Protein AF-A0A9E4N563-F1 (afdb_monomer_lite)

Foldseek 3Di:
DLVVLCVVQVDPDVLGHSVLVVLQVLVVQQVVCVVVVHDRPRPPRDNSRVVVVVVVPDDDDPPPVNDPPVVVVVPPPPDDD

Secondary structure (DSSP, 8-state):
-HHHHHHHTSSPBTTB-HHHHHHHHHHHHHHHHHHHT---SSTT---S-HHHHHHHH---PPPTTTS-GGGGGGS------

pLDDT: mean 83.01, std 15.48, range [50.12, 97.25]

InterPro domains:
  IPR009078 Ferritin-like superfamily [SSF47240] (1-78)
  IPR012348 Ribonucleotide reductase-like [G3DSA:1.10.620.20] (1-74)

Sequence (81 aa):
EIGYASYILRDPILGYSQEDHVGQFRFIANRRARQLGIDEPFPGAEATLPWLDEQAHLRKEKNFFETRVTEYQTGGALKWD

Organism: NCBI:txid2792791

Radius of gyration: 20.32 Å; chains: 1; bounding box: 45×44×51 Å

Structure (mmCIF, N/CA/C/O backbone):
data_AF-A0A9E4N563-F1
#
_entry.id   AF-A0A9E4N563-F1
#
loop_
_atom_site.group_PDB
_atom_site.id
_atom_site.type_symbol
_atom_site.label_atom_id
_atom_site.label_alt_id
_atom_site.label_comp_id
_atom_site.label_asym_id
_atom_site.label_entity_id
_atom_site.label_seq_id
_atom_site.pdbx_PDB_ins_code
_atom_site.Cartn_x
_atom_site.Cartn_y
_atom_site.Cartn_z
_atom_site.occupancy
_atom_site.B_iso_or_equiv
_atom_site.auth_seq_id
_atom_site.auth_comp_id
_atom_site.auth_asym_id
_atom_site.auth_atom_id
_atom_site.pdbx_PDB_model_num
ATOM 1 N N . GLU A 1 1 ? -9.993 -0.167 -11.083 1.00 74.06 1 GLU A N 1
ATOM 2 C CA . GLU A 1 1 ? -8.659 -0.279 -10.447 1.00 74.06 1 GLU A CA 1
ATOM 3 C C . GLU A 1 1 ? -7.617 -1.014 -11.284 1.00 74.06 1 GLU A C 1
ATOM 5 O O . GLU A 1 1 ? -6.800 -0.325 -11.872 1.00 74.06 1 GLU A O 1
ATOM 10 N N . ILE A 1 2 ? -7.631 -2.349 -11.434 1.00 88.25 2 ILE A N 1
ATOM 11 C CA . ILE A 1 2 ? -6.511 -3.069 -12.096 1.00 88.25 2 ILE A CA 1
ATOM 12 C C . ILE A 1 2 ? -6.226 -2.555 -13.515 1.00 88.25 2 ILE A C 1
ATOM 14 O O . ILE A 1 2 ? -5.090 -2.215 -13.812 1.00 88.25 2 ILE A O 1
ATOM 18 N N . GLY A 1 3 ? -7.252 -2.411 -14.361 1.00 91.31 3 GLY A N 1
ATOM 19 C CA . GLY A 1 3 ? -7.063 -1.887 -15.721 1.00 91.31 3 GLY A CA 1
ATOM 20 C C . GLY A 1 3 ? -6.551 -0.442 -15.763 1.00 91.31 3 GLY A C 1
ATOM 21 O O . GLY A 1 3 ? -5.832 -0.076 -16.686 1.00 91.31 3 GLY A O 1
ATOM 22 N N . TYR A 1 4 ? -6.870 0.364 -14.746 1.00 90.50 4 TYR A N 1
ATOM 23 C CA . TYR A 1 4 ? -6.321 1.712 -14.619 1.00 90.50 4 TYR A CA 1
ATOM 24 C C . TYR A 1 4 ? -4.847 1.657 -14.210 1.00 90.50 4 TYR A C 1
ATOM 26 O O . TYR A 1 4 ? -4.025 2.286 -14.865 1.00 90.50 4 TYR A O 1
ATOM 34 N N . ALA A 1 5 ? -4.498 0.835 -13.213 1.00 91.06 5 ALA A N 1
ATOM 35 C CA . ALA A 1 5 ? -3.115 0.606 -12.799 1.00 91.06 5 ALA A CA 1
ATOM 36 C C . ALA A 1 5 ? -2.244 0.104 -13.963 1.00 91.06 5 ALA A C 1
ATOM 38 O O . ALA A 1 5 ? -1.161 0.637 -14.166 1.00 91.06 5 ALA A O 1
ATOM 39 N N . SER A 1 6 ? -2.735 -0.834 -14.780 1.00 91.31 6 SER A N 1
ATOM 40 C CA . SER A 1 6 ? -2.023 -1.303 -15.980 1.00 91.31 6 SER A CA 1
ATOM 41 C C . SER A 1 6 ? -1.817 -0.212 -17.028 1.00 91.31 6 SER A C 1
ATOM 43 O O . SER A 1 6 ? -0.827 -0.225 -17.752 1.00 91.31 6 SER A O 1
ATOM 45 N N . TYR A 1 7 ? -2.756 0.730 -17.133 1.00 93.56 7 TYR A N 1
ATOM 46 C CA . TYR A 1 7 ? -2.644 1.841 -18.070 1.00 93.56 7 TYR A CA 1
ATOM 47 C C . TYR A 1 7 ? -1.596 2.868 -17.618 1.00 93.56 7 TYR A C 1
ATOM 49 O O . TYR A 1 7 ? -0.791 3.312 -18.434 1.00 93.56 7 TYR A O 1
ATOM 57 N N . ILE A 1 8 ? -1.584 3.235 -16.329 1.00 92.69 8 ILE A N 1
ATOM 58 C CA . ILE A 1 8 ? -0.695 4.287 -15.805 1.00 92.69 8 ILE A CA 1
ATOM 59 C C . ILE A 1 8 ? 0.694 3.780 -15.383 1.00 92.69 8 ILE A C 1
ATOM 61 O O . ILE A 1 8 ? 1.651 4.544 -15.447 1.00 92.69 8 ILE A O 1
ATOM 65 N N . LEU A 1 9 ? 0.818 2.512 -14.977 1.00 92.56 9 LEU A N 1
ATOM 66 C CA . LEU A 1 9 ? 2.073 1.857 -14.573 1.00 92.56 9 LEU A CA 1
ATOM 67 C C . LEU A 1 9 ? 2.533 0.842 -15.625 1.00 92.56 9 LEU A C 1
ATOM 69 O O . LEU A 1 9 ? 3.053 -0.217 -15.284 1.00 92.56 9 LEU A O 1
ATOM 73 N N . ARG A 1 10 ? 2.328 1.153 -16.911 1.00 89.75 10 ARG A N 1
ATOM 74 C CA . ARG A 1 10 ? 2.786 0.293 -18.014 1.00 89.75 10 ARG A CA 1
ATOM 75 C C . ARG A 1 10 ? 4.297 0.056 -17.955 1.00 89.75 10 ARG A C 1
ATOM 77 O O . ARG A 1 10 ? 4.760 -1.038 -18.254 1.00 89.75 10 ARG A O 1
ATOM 84 N N . ASP A 1 11 ? 5.032 1.094 -17.570 1.00 93.50 11 ASP A N 1
ATOM 85 C CA . ASP A 1 11 ? 6.474 1.076 -17.372 1.00 93.50 11 ASP A CA 1
ATOM 86 C C . ASP A 1 11 ? 6.743 1.263 -15.860 1.00 93.50 11 ASP A C 1
ATOM 88 O O . ASP A 1 11 ? 6.313 2.276 -15.295 1.00 93.50 11 ASP A O 1
ATOM 92 N N . PRO A 1 12 ? 7.382 0.297 -15.169 1.00 90.56 12 PRO A N 1
ATOM 93 C CA . PRO A 1 12 ? 7.560 0.357 -13.722 1.00 90.56 12 PRO A CA 1
ATOM 94 C C . PRO A 1 12 ? 8.533 1.467 -13.317 1.00 90.56 12 PRO A C 1
ATOM 96 O O . PRO A 1 12 ? 9.519 1.749 -14.003 1.00 90.56 12 PRO A O 1
ATOM 99 N N . ILE A 1 13 ? 8.275 2.068 -12.158 1.00 91.25 13 ILE A N 1
ATOM 100 C CA . ILE A 1 13 ? 9.140 3.077 -11.548 1.00 91.25 13 ILE A CA 1
ATOM 101 C C . ILE A 1 13 ? 9.967 2.385 -10.460 1.00 91.25 13 ILE A C 1
ATOM 103 O O . ILE A 1 13 ? 9.542 1.394 -9.865 1.00 91.25 13 ILE A O 1
ATOM 107 N N . LEU A 1 14 ? 11.174 2.884 -10.191 1.00 91.88 14 LEU A N 1
ATOM 108 C CA . LEU A 1 14 ? 12.019 2.335 -9.134 1.00 91.88 14 LEU A CA 1
ATOM 109 C C . LEU A 1 14 ? 11.267 2.307 -7.791 1.00 91.88 14 LEU A C 1
ATOM 111 O O . LEU A 1 14 ? 10.867 3.350 -7.279 1.00 91.88 14 LEU A O 1
ATOM 115 N N . GLY A 1 15 ? 11.101 1.106 -7.230 1.00 88.81 15 GLY A N 1
ATOM 116 C CA . GLY A 1 15 ? 10.399 0.888 -5.960 1.00 88.81 15 GLY A CA 1
ATOM 117 C C . GLY A 1 15 ? 8.870 0.958 -6.046 1.00 88.81 15 GLY A C 1
ATOM 118 O O . GLY A 1 15 ? 8.217 1.002 -5.002 1.00 88.81 15 GLY A O 1
ATOM 119 N N . TYR A 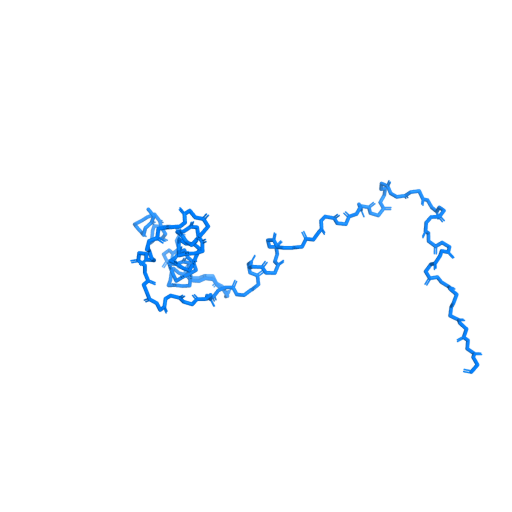1 16 ? 8.300 1.000 -7.256 1.00 93.31 16 TYR A N 1
ATOM 120 C CA . TYR A 1 16 ? 6.856 1.033 -7.460 1.00 93.31 16 TYR A CA 1
ATOM 121 C C . TYR A 1 16 ? 6.445 0.465 -8.827 1.00 93.31 16 TYR A C 1
ATOM 123 O O . TYR A 1 16 ? 6.569 1.122 -9.866 1.00 93.31 16 TYR A O 1
ATOM 131 N N . SER A 1 17 ? 5.923 -0.760 -8.815 1.00 94.44 17 SER A N 1
ATOM 132 C CA . SER A 1 17 ? 5.403 -1.456 -9.997 1.00 94.44 17 SER A CA 1
ATOM 133 C C . SER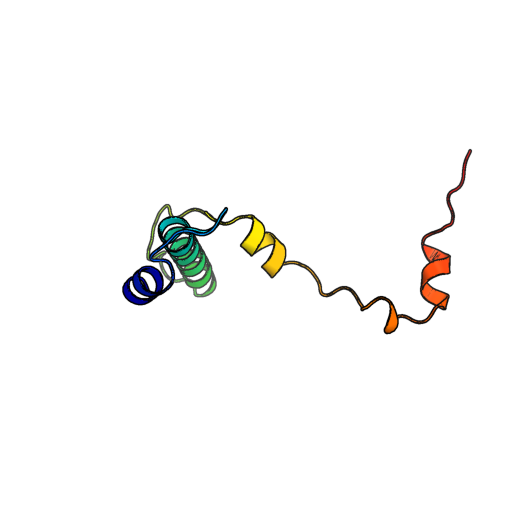 A 1 17 ? 3.876 -1.604 -9.974 1.00 94.44 17 SER A C 1
ATOM 135 O O . SER A 1 17 ? 3.206 -1.319 -8.974 1.00 94.44 17 SER A O 1
ATOM 137 N N . GLN A 1 18 ? 3.305 -2.061 -11.091 1.00 94.50 18 GLN A N 1
ATOM 138 C CA . GLN A 1 18 ? 1.884 -2.393 -11.175 1.00 94.50 18 GLN A CA 1
ATOM 139 C C . GLN A 1 18 ? 1.522 -3.520 -10.195 1.00 94.50 18 GLN A C 1
ATOM 141 O O . GLN A 1 18 ? 0.477 -3.468 -9.542 1.00 94.50 18 GLN A O 1
ATOM 146 N N . GLU A 1 19 ? 2.380 -4.531 -10.083 1.00 93.38 19 GLU A N 1
ATOM 147 C CA . GLU A 1 19 ? 2.224 -5.674 -9.190 1.00 93.38 19 GLU A CA 1
ATOM 148 C C . GLU A 1 19 ? 2.205 -5.222 -7.729 1.00 93.38 19 GLU A C 1
ATOM 150 O O . GLU A 1 19 ? 1.289 -5.590 -6.986 1.00 93.38 19 GLU A O 1
ATOM 155 N N . ASP A 1 20 ? 3.148 -4.355 -7.346 1.00 94.38 20 ASP A N 1
ATOM 156 C CA . ASP A 1 20 ? 3.213 -3.803 -5.993 1.00 94.38 20 ASP A CA 1
ATOM 157 C C . ASP A 1 20 ? 1.962 -2.982 -5.677 1.00 94.38 20 ASP A C 1
ATOM 159 O O . ASP A 1 20 ? 1.383 -3.131 -4.601 1.00 94.38 20 ASP A O 1
ATOM 163 N N . HIS A 1 21 ? 1.502 -2.156 -6.624 1.00 93.94 21 HIS A N 1
ATOM 164 C CA . HIS A 1 21 ? 0.288 -1.360 -6.459 1.00 93.94 21 HIS A CA 1
ATOM 165 C C . HIS A 1 21 ? -0.945 -2.243 -6.232 1.00 93.94 21 HIS A C 1
ATOM 167 O O . HIS A 1 21 ? -1.735 -1.994 -5.321 1.00 93.94 21 HIS A O 1
ATOM 173 N N . VAL A 1 22 ? -1.116 -3.294 -7.041 1.00 94.38 22 VAL A N 1
ATOM 174 C CA . VAL A 1 22 ? -2.255 -4.217 -6.922 1.00 94.38 22 VAL A CA 1
ATOM 175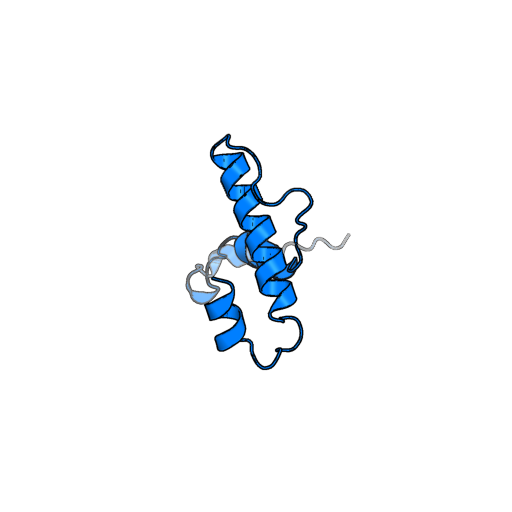 C C . VAL A 1 22 ? -2.184 -5.016 -5.618 1.00 94.38 22 VAL A C 1
ATOM 177 O O . VAL A 1 22 ? -3.218 -5.204 -4.971 1.00 94.38 22 VAL A O 1
ATOM 180 N N . GLY A 1 23 ? -0.992 -5.456 -5.205 1.00 95.00 23 GLY A N 1
ATOM 181 C CA . GLY A 1 23 ? -0.773 -6.118 -3.918 1.00 95.00 23 GLY A CA 1
ATOM 182 C C . GLY A 1 23 ? -1.176 -5.231 -2.740 1.00 95.00 23 GLY A C 1
ATOM 183 O O . GLY A 1 23 ? -2.030 -5.614 -1.937 1.00 95.00 23 GLY A O 1
ATOM 184 N N . GLN A 1 24 ? -0.672 -3.996 -2.710 1.00 94.81 24 GLN A N 1
ATOM 185 C CA . GLN A 1 24 ? -0.967 -3.043 -1.643 1.00 94.81 24 GLN A CA 1
ATOM 186 C C . GLN A 1 24 ? -2.449 -2.660 -1.637 1.00 94.81 24 GLN A C 1
ATOM 188 O O . GLN A 1 24 ? -3.057 -2.532 -0.575 1.00 94.81 24 GLN A O 1
ATOM 193 N N . PHE A 1 25 ? -3.067 -2.521 -2.812 1.00 94.38 25 PHE A N 1
ATOM 194 C CA . PHE A 1 25 ? -4.498 -2.258 -2.927 1.00 94.38 25 PHE A CA 1
ATOM 195 C C . PHE A 1 25 ? -5.333 -3.370 -2.276 1.00 94.38 25 PHE A C 1
ATOM 197 O O . PHE A 1 25 ? -6.256 -3.079 -1.512 1.00 94.38 25 PHE A O 1
ATOM 204 N N . ARG A 1 26 ? -4.994 -4.643 -2.525 1.00 95.75 26 ARG A N 1
ATOM 205 C CA . ARG A 1 26 ? -5.666 -5.792 -1.894 1.00 95.75 26 ARG A CA 1
ATOM 206 C C . ARG A 1 26 ? -5.482 -5.793 -0.377 1.00 95.75 26 ARG A C 1
ATOM 208 O O . ARG A 1 26 ? -6.457 -5.984 0.349 1.00 95.75 26 ARG A O 1
ATOM 215 N N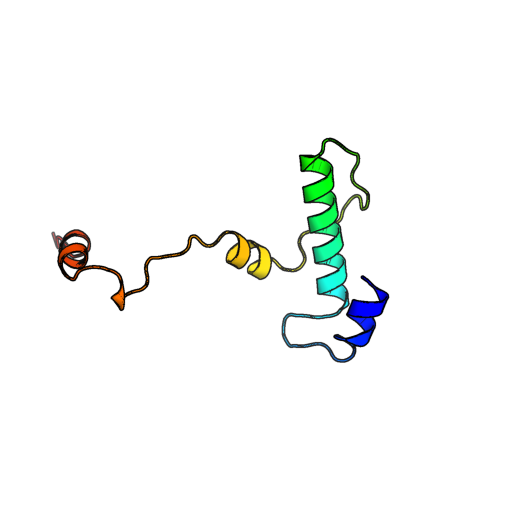 . PHE A 1 27 ? -4.273 -5.506 0.103 1.00 95.31 27 PHE A N 1
ATOM 216 C CA . PHE A 1 27 ? -3.999 -5.373 1.534 1.00 95.31 27 PHE A CA 1
ATOM 217 C C . PHE A 1 27 ? -4.849 -4.268 2.189 1.00 95.31 27 PHE A C 1
ATOM 219 O O . PHE A 1 27 ? -5.492 -4.494 3.220 1.00 95.31 27 PHE A O 1
ATOM 226 N N . ILE A 1 28 ? -4.932 -3.087 1.564 1.00 94.31 28 ILE A N 1
ATOM 227 C CA . ILE A 1 28 ? -5.767 -1.976 2.044 1.00 94.31 28 ILE A CA 1
ATOM 228 C C . ILE A 1 28 ? -7.251 -2.357 2.016 1.00 94.31 28 ILE A C 1
ATOM 230 O O . ILE A 1 28 ? -7.969 -2.052 2.970 1.00 94.31 28 ILE A O 1
ATOM 234 N N . ALA A 1 29 ? -7.718 -3.048 0.974 1.00 95.62 29 ALA A N 1
ATOM 235 C CA . ALA A 1 29 ? -9.098 -3.518 0.888 1.00 95.62 29 ALA A CA 1
ATOM 236 C C . ALA A 1 29 ? -9.453 -4.453 2.057 1.00 95.62 29 ALA A C 1
ATOM 238 O O . ALA A 1 29 ? -10.478 -4.240 2.705 1.00 95.62 29 ALA A O 1
ATOM 239 N N . ASN A 1 30 ? -8.578 -5.400 2.412 1.00 96.88 30 ASN A N 1
ATOM 240 C CA . ASN A 1 30 ? -8.773 -6.249 3.593 1.00 96.88 30 ASN A CA 1
ATOM 241 C C . ASN A 1 30 ? -8.770 -5.444 4.895 1.00 96.88 30 ASN A C 1
ATOM 243 O O . ASN A 1 30 ? -9.600 -5.673 5.773 1.00 96.88 30 ASN A O 1
ATOM 247 N N . ARG A 1 31 ? -7.869 -4.461 5.031 1.00 94.69 31 ARG A N 1
ATOM 248 C CA . ARG A 1 31 ? -7.844 -3.571 6.203 1.00 94.69 31 ARG A CA 1
ATOM 249 C C . ARG A 1 31 ? -9.169 -2.817 6.357 1.00 94.69 31 ARG A C 1
ATOM 251 O O . ARG A 1 31 ? -9.658 -2.683 7.477 1.00 94.69 31 ARG A O 1
ATOM 258 N N . ARG A 1 32 ? -9.763 -2.342 5.256 1.00 96.06 32 ARG A N 1
ATOM 259 C CA . ARG A 1 32 ? -11.087 -1.693 5.254 1.00 96.06 32 ARG A CA 1
ATOM 260 C C . ARG A 1 32 ? -12.216 -2.679 5.549 1.00 96.06 32 ARG A C 1
ATOM 262 O O . ARG A 1 32 ? -13.086 -2.346 6.345 1.00 96.06 32 ARG A O 1
ATOM 269 N N . ALA A 1 33 ? -12.173 -3.882 4.980 1.00 96.88 33 ALA A N 1
ATOM 270 C CA . ALA A 1 33 ? -13.127 -4.950 5.271 1.00 96.88 33 ALA A CA 1
ATOM 271 C C . ALA A 1 33 ? -13.166 -5.274 6.775 1.00 96.88 33 ALA A C 1
ATOM 273 O O . ALA A 1 33 ? -14.224 -5.192 7.397 1.00 96.88 33 ALA A O 1
ATOM 274 N N . ARG A 1 34 ? -11.994 -5.474 7.396 1.00 95.75 34 ARG A N 1
ATOM 275 C CA . ARG A 1 34 ? -11.868 -5.676 8.848 1.00 95.75 34 ARG A CA 1
ATOM 276 C C . ARG A 1 34 ? -12.433 -4.519 9.671 1.00 95.75 34 ARG A C 1
ATOM 278 O O . ARG A 1 34 ? -13.096 -4.759 10.672 1.00 95.75 34 ARG A O 1
ATOM 285 N N . GLN A 1 35 ? -12.206 -3.269 9.257 1.00 95.69 35 GLN A N 1
ATOM 286 C CA . GLN A 1 35 ? -12.769 -2.088 9.937 1.00 95.69 35 GLN A CA 1
ATOM 287 C C . GLN A 1 35 ? -14.300 -2.048 9.895 1.00 95.69 35 GLN A C 1
ATOM 289 O O . GLN A 1 35 ? -14.921 -1.515 10.811 1.00 95.69 35 GLN A O 1
ATOM 294 N N . LEU A 1 36 ? -14.897 -2.594 8.837 1.00 97.25 36 LEU A N 1
ATOM 295 C CA . LEU A 1 36 ? -16.343 -2.663 8.646 1.00 97.25 36 LEU A CA 1
ATOM 296 C C . LEU A 1 36 ? -16.961 -3.957 9.201 1.00 97.25 36 LEU A C 1
ATOM 298 O O . LEU A 1 36 ? -18.178 -4.107 9.147 1.00 97.25 36 LEU A O 1
ATOM 302 N N . GLY A 1 37 ? -16.151 -4.878 9.734 1.00 96.62 37 GLY A N 1
ATOM 303 C CA . GLY A 1 37 ? -16.618 -6.165 10.254 1.00 96.62 37 GLY A CA 1
ATOM 304 C C . GLY A 1 37 ? -17.114 -7.132 9.174 1.00 96.62 37 GLY A C 1
ATOM 305 O O . GLY A 1 37 ? -17.935 -7.992 9.473 1.00 96.62 37 GLY A O 1
ATOM 306 N N . ILE A 1 38 ? -16.648 -6.977 7.932 1.00 97.00 38 ILE A N 1
ATOM 307 C CA . ILE A 1 38 ? -16.957 -7.884 6.819 1.00 97.00 38 ILE A CA 1
ATOM 308 C C . ILE A 1 38 ? -15.756 -8.780 6.507 1.00 97.00 38 ILE A C 1
ATOM 310 O O . ILE A 1 38 ? -14.611 -8.423 6.803 1.00 97.00 38 ILE A O 1
ATOM 314 N N . ASP A 1 39 ? -16.026 -9.929 5.891 1.00 96.69 39 ASP A N 1
ATOM 315 C CA . ASP A 1 39 ? -14.996 -10.897 5.516 1.00 96.69 39 ASP A CA 1
ATOM 316 C C . ASP A 1 39 ? -13.974 -10.300 4.543 1.00 96.69 39 ASP A C 1
ATOM 318 O O . ASP A 1 39 ? -14.290 -9.455 3.698 1.00 96.69 39 ASP A O 1
ATOM 322 N N . GLU A 1 40 ? -12.726 -10.751 4.665 1.00 96.88 40 GLU A N 1
ATOM 323 C CA . GLU A 1 40 ? -11.636 -10.264 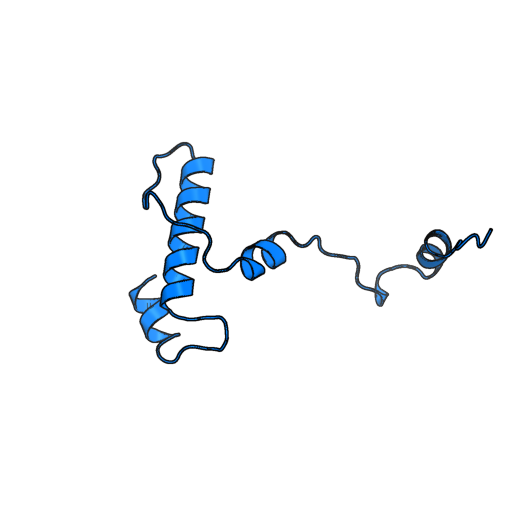3.829 1.00 96.88 40 GLU A CA 1
ATOM 324 C C . GLU A 1 40 ? -11.816 -10.723 2.372 1.00 96.88 40 GLU A C 1
ATOM 326 O O . GLU A 1 40 ? -11.793 -11.926 2.100 1.00 96.88 40 GLU A O 1
ATOM 331 N N . PRO A 1 41 ? -11.943 -9.794 1.407 1.00 96.44 41 PRO A N 1
ATOM 332 C CA . PRO A 1 41 ? -12.136 -10.153 0.004 1.00 96.44 41 PRO A CA 1
ATOM 333 C C . PRO A 1 41 ? -10.887 -10.771 -0.641 1.00 96.44 41 PRO A C 1
ATOM 335 O O . PRO A 1 41 ? -11.004 -11.450 -1.661 1.00 96.44 41 PRO A O 1
ATOM 338 N N . PHE A 1 42 ? -9.694 -10.545 -0.076 1.00 96.56 42 PHE A N 1
ATOM 339 C CA . PHE A 1 42 ? -8.426 -11.043 -0.617 1.00 96.56 42 PHE A CA 1
ATOM 340 C C . PHE A 1 42 ? -7.582 -11.764 0.447 1.00 96.56 42 PHE A C 1
ATOM 342 O O . PHE A 1 42 ? -6.540 -11.239 0.843 1.00 96.56 42 PHE A O 1
ATOM 349 N N . PRO A 1 43 ? -7.985 -12.949 0.937 1.00 95.12 43 PRO A N 1
ATOM 350 C CA . PRO A 1 43 ? -7.262 -13.648 2.000 1.00 95.12 43 PRO A CA 1
ATOM 351 C C . PRO A 1 43 ? -5.772 -13.838 1.678 1.00 95.12 43 PRO A C 1
ATOM 353 O O . PRO A 1 43 ? -5.416 -14.201 0.557 1.00 95.12 43 PRO A O 1
ATOM 356 N N . GLY A 1 44 ? -4.902 -13.585 2.661 1.00 93.50 44 GLY A N 1
ATOM 357 C CA . GLY A 1 44 ? -3.446 -13.713 2.505 1.00 93.50 44 GLY A CA 1
ATOM 358 C C . GLY A 1 44 ? -2.764 -12.561 1.758 1.00 93.50 44 GLY A C 1
ATOM 359 O O . GLY A 1 44 ? -1.578 -12.657 1.463 1.00 93.50 44 GLY A O 1
ATOM 360 N N . ALA A 1 45 ? -3.476 -11.474 1.442 1.00 95.69 45 ALA A N 1
ATOM 361 C CA . ALA A 1 45 ? -2.835 -10.267 0.927 1.00 95.69 45 ALA A CA 1
ATOM 362 C C . ALA A 1 45 ? -1.974 -9.602 2.014 1.00 95.69 45 ALA A C 1
ATOM 364 O O . ALA A 1 45 ? -2.462 -9.295 3.104 1.00 95.69 45 ALA A O 1
ATOM 365 N N . GLU A 1 46 ? -0.713 -9.337 1.685 1.00 94.00 46 GLU A N 1
ATOM 366 C CA . GLU A 1 46 ? 0.270 -8.696 2.561 1.00 94.00 46 GLU A CA 1
ATOM 367 C C . GLU A 1 46 ? 0.610 -7.282 2.075 1.00 94.00 46 GLU A C 1
ATOM 369 O O . GLU A 1 46 ? 0.369 -6.932 0.917 1.00 94.00 46 GLU A O 1
ATOM 374 N N . ALA A 1 47 ? 1.160 -6.456 2.968 1.00 93.19 47 ALA A N 1
ATOM 375 C CA . ALA A 1 47 ? 1.607 -5.111 2.624 1.00 93.19 47 ALA A CA 1
ATOM 376 C C . ALA A 1 47 ? 2.849 -5.185 1.722 1.00 93.19 47 ALA A C 1
ATOM 378 O O . ALA A 1 47 ? 3.936 -5.536 2.178 1.00 93.19 47 ALA A O 1
ATOM 379 N N . THR A 1 48 ? 2.693 -4.842 0.446 1.00 94.69 48 THR A N 1
ATOM 380 C CA . THR A 1 48 ? 3.778 -4.841 -0.547 1.00 94.69 48 THR A CA 1
ATOM 381 C C . THR A 1 48 ? 4.540 -3.518 -0.588 1.00 94.69 48 THR A C 1
ATOM 383 O O . THR A 1 48 ? 5.656 -3.471 -1.095 1.00 94.69 48 THR A O 1
ATOM 386 N N . LEU A 1 49 ? 3.976 -2.438 -0.029 1.00 94.06 49 LEU A N 1
ATOM 387 C CA . LEU A 1 49 ? 4.585 -1.104 -0.009 1.00 94.06 49 LEU A CA 1
ATOM 388 C C . LEU A 1 49 ? 4.707 -0.563 1.429 1.00 94.06 49 LEU A C 1
ATOM 390 O O . LEU A 1 49 ? 3.937 0.321 1.815 1.00 94.06 49 LEU A O 1
ATOM 394 N N . PRO A 1 50 ? 5.682 -1.041 2.230 1.00 89.44 50 PRO A N 1
ATOM 395 C CA . PRO A 1 50 ? 5.840 -0.626 3.629 1.00 89.44 50 PRO A CA 1
ATOM 396 C C . PRO A 1 50 ? 6.031 0.885 3.798 1.00 89.44 50 PRO A C 1
ATOM 398 O O . PRO A 1 50 ? 5.424 1.496 4.676 1.00 89.44 50 PRO A O 1
ATOM 401 N N . TRP A 1 51 ? 6.797 1.510 2.896 1.00 88.44 51 TRP A N 1
ATOM 402 C CA . TRP A 1 51 ? 7.035 2.955 2.910 1.00 88.44 51 TRP A CA 1
ATOM 403 C C . TRP A 1 51 ? 5.738 3.760 2.754 1.00 88.44 51 TRP A C 1
ATOM 405 O O . TRP A 1 51 ? 5.628 4.861 3.290 1.00 88.44 51 TRP A O 1
ATOM 415 N N . LEU A 1 52 ? 4.741 3.231 2.035 1.00 87.88 52 LEU A N 1
ATOM 416 C CA . LEU A 1 52 ? 3.468 3.921 1.839 1.00 87.88 52 LEU A CA 1
ATOM 417 C C . LEU A 1 52 ? 2.666 3.941 3.139 1.00 87.88 52 LEU A C 1
ATOM 419 O O . LEU A 1 52 ? 2.074 4.966 3.477 1.00 87.88 52 LEU A O 1
ATOM 423 N N . ASP A 1 53 ? 2.673 2.833 3.881 1.00 82.94 53 ASP A N 1
ATOM 424 C CA . ASP A 1 53 ? 2.061 2.786 5.204 1.00 82.94 53 ASP A CA 1
ATOM 425 C C . ASP A 1 53 ? 2.799 3.710 6.177 1.00 82.94 53 ASP A C 1
ATOM 427 O O . ASP A 1 53 ? 2.145 4.457 6.900 1.00 82.94 53 ASP A O 1
ATOM 431 N N . GLU A 1 54 ? 4.131 3.740 6.169 1.00 85.75 54 GLU A N 1
ATOM 432 C CA . GLU A 1 54 ? 4.898 4.689 6.986 1.00 85.75 54 GLU A CA 1
ATOM 433 C C . GLU A 1 54 ? 4.482 6.136 6.698 1.00 85.75 54 GLU A C 1
ATOM 435 O O . GLU A 1 54 ? 4.078 6.851 7.616 1.00 85.75 54 GLU A O 1
ATOM 440 N N . GLN A 1 55 ? 4.473 6.543 5.423 1.00 85.31 55 GLN A N 1
ATOM 441 C CA . GLN A 1 55 ? 4.059 7.888 5.009 1.00 85.31 55 GLN A CA 1
ATOM 442 C C . GLN A 1 55 ? 2.609 8.206 5.396 1.00 85.31 55 GLN A C 1
ATOM 444 O O . GLN A 1 55 ? 2.317 9.319 5.829 1.00 85.31 55 GLN A O 1
ATOM 449 N N . ALA A 1 56 ? 1.694 7.239 5.287 1.00 83.62 56 ALA A N 1
ATOM 450 C CA . ALA A 1 56 ? 0.291 7.430 5.647 1.00 83.62 56 ALA A CA 1
ATOM 451 C C . ALA A 1 56 ? 0.071 7.634 7.158 1.00 83.62 56 ALA A C 1
ATOM 453 O O . ALA A 1 56 ? -0.910 8.271 7.548 1.00 83.62 56 ALA A O 1
ATOM 454 N N . HIS A 1 57 ? 0.958 7.101 8.006 1.00 79.19 57 HIS A N 1
ATOM 455 C CA . HIS A 1 57 ? 0.879 7.243 9.464 1.00 79.19 57 HIS A CA 1
ATOM 456 C C . HIS A 1 57 ? 1.791 8.347 10.024 1.00 79.19 57 HIS A C 1
ATOM 458 O O . HIS A 1 57 ? 1.741 8.605 11.233 1.00 79.19 57 HIS A O 1
ATOM 464 N N . LEU A 1 58 ? 2.588 9.025 9.188 1.00 77.75 58 LEU A N 1
ATOM 465 C CA . LEU A 1 58 ? 3.383 10.170 9.627 1.00 77.75 58 LEU A CA 1
ATOM 466 C C . LEU A 1 58 ? 2.468 11.264 10.183 1.00 77.75 58 LEU A C 1
ATOM 468 O O . LEU A 1 58 ? 1.539 11.751 9.531 1.00 77.75 58 LEU A O 1
ATOM 472 N N . ARG A 1 59 ? 2.742 11.669 11.425 1.00 69.62 59 ARG A N 1
ATOM 473 C CA . ARG A 1 59 ? 2.084 12.830 12.021 1.00 69.62 59 ARG A CA 1
ATOM 474 C C . ARG A 1 59 ? 2.582 14.066 11.289 1.00 69.62 59 ARG A C 1
ATOM 476 O O . ARG A 1 59 ? 3.781 14.220 11.092 1.00 69.62 59 ARG A O 1
ATOM 483 N N . LYS A 1 60 ? 1.662 14.958 10.914 1.00 68.31 60 LYS A N 1
ATOM 484 C CA . LYS A 1 60 ? 2.039 16.278 10.406 1.00 68.31 60 LYS A CA 1
ATOM 485 C C . LYS A 1 60 ? 2.827 16.997 11.494 1.00 68.31 60 LYS A C 1
ATOM 487 O O . LYS A 1 60 ? 2.256 17.401 12.507 1.00 68.31 60 LYS A O 1
ATOM 492 N N . GLU A 1 61 ? 4.129 17.116 11.295 1.00 68.38 61 GLU A N 1
ATOM 493 C CA . GLU A 1 61 ? 4.963 17.977 12.117 1.00 68.38 61 GLU A CA 1
ATOM 494 C C . GLU A 1 61 ? 4.652 19.434 11.761 1.00 68.38 61 GLU A C 1
ATOM 496 O O . GLU A 1 61 ? 4.328 19.750 10.611 1.00 68.38 61 GLU A O 1
ATOM 501 N N . LYS A 1 62 ? 4.680 20.329 12.756 1.00 63.44 62 LYS A N 1
ATOM 502 C CA . LYS A 1 62 ? 4.539 21.762 12.481 1.00 63.44 62 LYS A CA 1
ATOM 503 C C . LYS A 1 62 ? 5.685 22.189 11.574 1.00 63.44 62 LYS A C 1
ATOM 505 O O . LYS A 1 62 ? 6.840 21.859 11.843 1.00 63.44 62 LYS A O 1
ATOM 510 N N . ASN A 1 63 ? 5.375 22.962 10.538 1.00 65.81 63 ASN A N 1
ATOM 511 C CA . ASN A 1 63 ? 6.409 23.496 9.668 1.00 65.81 63 ASN A CA 1
ATOM 512 C C . ASN A 1 63 ? 7.369 24.368 10.487 1.00 65.81 63 ASN A C 1
ATOM 514 O O . ASN A 1 63 ? 6.947 25.158 11.333 1.00 65.81 63 ASN A O 1
ATOM 518 N N . PHE A 1 64 ? 8.665 24.250 10.203 1.00 62.03 64 PHE A N 1
ATOM 519 C CA . PHE A 1 64 ? 9.749 24.978 10.873 1.00 62.03 64 PHE A CA 1
ATOM 520 C C . PHE A 1 64 ? 9.486 26.495 10.995 1.00 62.03 64 PHE A C 1
ATOM 522 O O . PHE A 1 64 ? 9.825 27.105 12.005 1.00 62.03 64 PHE A O 1
ATOM 529 N N . PHE A 1 65 ? 8.823 27.092 9.997 1.00 66.25 65 PHE A N 1
ATOM 530 C CA . PHE A 1 65 ? 8.487 28.522 9.938 1.00 66.25 65 PHE A CA 1
ATOM 531 C C . PHE A 1 65 ? 7.162 28.901 10.620 1.00 66.25 65 PHE A C 1
ATOM 533 O O . PHE A 1 65 ? 6.892 30.080 10.833 1.00 66.25 65 PHE A O 1
ATOM 540 N N . GLU A 1 66 ? 6.332 27.916 10.962 1.00 63.75 66 GLU A N 1
ATOM 541 C CA . GLU A 1 66 ? 5.051 28.100 11.657 1.00 63.75 66 GLU A CA 1
ATOM 542 C C . GLU A 1 66 ? 5.199 27.950 13.182 1.00 63.75 66 GLU A C 1
ATOM 544 O O . GLU A 1 66 ? 4.279 28.257 13.946 1.00 63.75 66 GLU A O 1
ATOM 549 N N . THR A 1 67 ? 6.373 27.511 13.640 1.00 58.03 67 THR A N 1
ATOM 550 C CA . THR A 1 67 ? 6.704 27.323 15.052 1.00 58.03 67 THR A CA 1
ATOM 551 C C . THR A 1 67 ? 7.441 28.549 15.586 1.00 58.03 67 THR A C 1
ATOM 553 O O . THR A 1 67 ? 8.453 28.981 15.035 1.00 58.03 67 THR A O 1
ATOM 556 N N . ARG A 1 68 ? 6.938 29.151 16.672 1.00 61.88 68 ARG A N 1
ATOM 557 C CA . ARG A 1 68 ? 7.602 30.300 17.306 1.00 61.88 68 ARG A CA 1
ATOM 558 C C . ARG A 1 68 ? 8.982 29.873 17.821 1.00 61.88 68 ARG A C 1
ATOM 560 O O . ARG A 1 68 ? 9.107 28.832 18.459 1.00 61.88 68 ARG A O 1
ATOM 567 N N . VAL A 1 69 ? 9.991 30.724 17.607 1.00 57.38 69 VAL A N 1
ATOM 568 C CA . VAL A 1 69 ? 11.417 30.533 17.972 1.00 57.38 69 VAL A CA 1
ATOM 569 C C . VAL A 1 69 ? 11.639 30.071 19.427 1.00 57.38 69 VAL A C 1
ATOM 571 O O . VAL A 1 69 ? 12.654 29.457 19.741 1.00 57.38 69 VAL A O 1
ATOM 574 N N . THR A 1 70 ? 10.678 30.297 20.322 1.00 57.28 70 THR A N 1
ATOM 575 C CA . THR A 1 70 ? 10.722 29.880 21.729 1.00 57.28 70 THR A CA 1
ATOM 576 C C . THR A 1 70 ? 10.634 28.365 21.964 1.00 57.28 70 THR A C 1
ATOM 578 O O . THR A 1 70 ? 10.998 27.922 23.048 1.00 57.28 70 THR A O 1
ATOM 581 N N . GLU A 1 71 ? 10.194 27.555 20.992 1.00 56.00 71 GLU A N 1
ATOM 582 C CA . GLU A 1 71 ? 10.072 26.089 21.154 1.00 56.00 71 GLU A CA 1
ATOM 583 C C . GLU A 1 71 ? 11.393 25.316 20.907 1.00 56.00 71 GLU A C 1
ATOM 585 O O . GLU A 1 71 ? 11.476 24.138 21.243 1.00 56.00 71 GLU A O 1
ATOM 590 N N . TYR A 1 72 ? 12.472 25.959 20.431 1.00 50.12 72 TYR A N 1
ATOM 591 C CA . TYR A 1 72 ? 13.799 25.313 20.322 1.00 50.12 72 TYR A CA 1
ATOM 592 C C . TYR A 1 72 ? 14.534 25.180 21.663 1.00 50.12 72 TYR A C 1
ATOM 594 O O . TYR A 1 72 ? 15.428 24.345 21.802 1.00 50.12 72 TYR A O 1
ATOM 602 N N . GLN A 1 73 ? 14.179 25.989 22.669 1.00 52.66 73 GLN A N 1
ATOM 603 C CA . GLN A 1 73 ? 14.900 26.012 23.947 1.00 52.66 73 GLN A CA 1
ATOM 604 C C . GLN A 1 73 ? 14.691 24.756 24.802 1.00 52.66 73 GLN A C 1
ATOM 606 O O . GLN A 1 73 ? 15.480 24.517 25.711 1.00 52.66 73 GLN A O 1
ATOM 611 N N . THR A 1 74 ? 13.677 23.933 24.525 1.00 53.97 74 THR A N 1
ATOM 612 C CA . THR A 1 74 ? 13.387 22.742 25.342 1.00 53.97 74 THR A CA 1
ATOM 613 C C . THR A 1 74 ? 14.097 21.474 24.853 1.00 53.97 74 THR A C 1
ATOM 615 O O . THR A 1 74 ? 14.199 20.517 25.612 1.00 53.97 74 THR A O 1
ATOM 618 N N . GLY A 1 75 ? 14.627 21.455 23.622 1.00 54.91 75 GLY A N 1
ATOM 619 C CA . GLY A 1 75 ? 15.301 20.280 23.041 1.00 54.91 75 GLY A CA 1
ATOM 620 C C . GLY A 1 75 ? 16.828 20.259 23.179 1.00 54.91 75 GLY A C 1
ATOM 621 O O . GLY A 1 75 ? 17.462 19.297 22.760 1.00 54.91 75 GLY A O 1
ATOM 622 N N . GLY A 1 76 ? 17.432 21.316 23.732 1.00 56.12 76 GLY A N 1
ATOM 623 C CA . GLY A 1 76 ? 18.876 21.564 23.660 1.00 56.12 76 GLY A CA 1
ATOM 624 C C . GLY A 1 76 ? 19.619 21.587 24.994 1.00 56.12 76 GLY A C 1
ATOM 625 O O . GLY A 1 76 ? 20.639 22.259 25.088 1.00 56.12 76 GLY A O 1
ATOM 626 N N . ALA A 1 77 ? 19.142 20.905 26.036 1.00 59.16 77 ALA A N 1
ATOM 627 C CA . ALA A 1 77 ? 19.922 20.731 27.263 1.00 59.16 77 A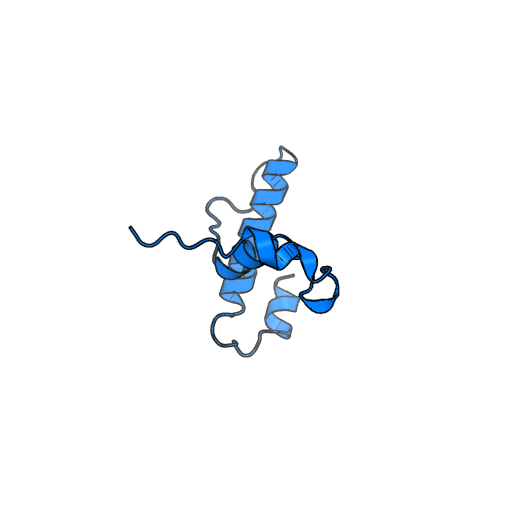LA A CA 1
ATOM 628 C C . ALA A 1 77 ? 20.659 19.383 27.233 1.00 59.16 77 ALA A C 1
ATOM 630 O O . ALA A 1 77 ? 20.331 18.465 27.982 1.00 59.16 77 ALA A O 1
ATOM 631 N N . LEU A 1 78 ? 21.652 19.258 26.347 1.00 60.09 78 LEU A N 1
ATOM 632 C CA . LEU A 1 78 ? 22.640 18.183 26.446 1.00 60.09 78 LEU A CA 1
ATOM 633 C C . LEU A 1 78 ? 23.469 18.428 27.712 1.00 60.09 78 LEU A C 1
ATOM 635 O O . LEU A 1 78 ? 24.342 19.295 27.740 1.00 60.09 78 LEU A O 1
ATOM 639 N N . LYS A 1 79 ? 23.151 17.690 28.778 1.00 57.19 79 LYS A N 1
ATOM 640 C CA . LYS A 1 79 ? 24.045 17.528 29.922 1.00 57.19 79 LYS A CA 1
ATOM 641 C C . LYS A 1 79 ? 25.129 16.533 29.524 1.00 57.19 79 LYS A C 1
ATOM 643 O O . LYS A 1 79 ? 24.819 15.378 29.253 1.00 57.19 79 LYS A O 1
ATOM 648 N N . TRP A 1 80 ? 26.365 17.008 29.480 1.00 62.12 80 TRP A N 1
ATOM 649 C CA . TRP A 1 80 ? 27.555 16.174 29.380 1.00 62.12 80 TRP A CA 1
ATOM 650 C C . TRP A 1 80 ? 28.139 16.047 30.789 1.00 62.12 80 TRP A C 1
ATOM 652 O O . TRP A 1 80 ? 28.926 16.900 31.194 1.00 62.12 80 TRP A O 1
ATOM 662 N N . ASP A 1 81 ? 27.677 15.044 31.533 1.00 50.62 81 ASP A N 1
ATOM 663 C CA . ASP A 1 81 ? 28.456 14.414 32.609 1.00 50.62 81 ASP A CA 1
ATOM 664 C C . ASP A 1 81 ? 28.955 13.062 32.084 1.00 50.62 81 ASP A C 1
ATOM 666 O O . ASP A 1 81 ? 28.165 12.392 31.372 1.00 50.62 81 ASP A O 1
#